Protein AF-A0A538RE13-F1 (afdb_monomer_lite)

Sequence (82 aa):
MNEHNALVPRDHWLLDEEKRAIIEFHDKFPLEGYRRLTFMMIDRDIAAASPASVYRVLSAAGLLDRWNKKPSKKGTGFVQPL

Foldseek 3Di:
DPDDPPPDPPPLPDDPQLLVLLVVLCVVVVVDDLQVSQVVCVVVVRHHDDSVSSVVSCVVVVSPPPDPDDPDCVPVDDDDDD

pLDDT: mean 83.86, std 15.85, range [39.88, 97.75]

Structure (mmCIF, N/CA/C/O backbone):
data_AF-A0A538RE13-F1
#
_entry.id   AF-A0A538RE13-F1
#
loop_
_atom_site.group_PDB
_atom_site.id
_atom_site.type_symbol
_atom_site.label_atom_id
_atom_site.label_alt_id
_atom_site.label_comp_id
_atom_site.label_asym_id
_atom_site.label_entity_id
_atom_site.label_seq_id
_atom_site.pdbx_PDB_ins_code
_atom_site.Cartn_x
_atom_site.Cartn_y
_atom_site.Cartn_z
_atom_site.occupancy
_atom_site.B_iso_or_equiv
_atom_site.auth_seq_id
_atom_site.auth_comp_id
_atom_site.auth_asym_id
_atom_site.auth_atom_id
_atom_site.pdbx_PDB_model_num
ATOM 1 N N . MET A 1 1 ? 24.943 11.475 14.686 1.00 39.88 1 MET A N 1
ATOM 2 C CA . MET A 1 1 ? 25.089 12.060 13.340 1.00 39.88 1 MET A CA 1
ATOM 3 C C . MET A 1 1 ? 24.282 11.174 12.397 1.00 39.88 1 MET A C 1
ATOM 5 O O . MET A 1 1 ? 24.759 10.099 12.084 1.00 39.88 1 MET A O 1
ATOM 9 N N . ASN A 1 2 ? 22.993 11.357 12.098 1.00 48.31 2 ASN A N 1
ATOM 10 C CA . ASN A 1 2 ? 22.193 12.547 11.786 1.00 48.31 2 ASN A CA 1
ATOM 11 C C . ASN A 1 2 ? 22.942 13.516 10.875 1.00 48.31 2 ASN A C 1
ATOM 13 O O . ASN A 1 2 ? 23.953 14.043 11.315 1.00 48.31 2 ASN A O 1
ATOM 17 N N . GLU A 1 3 ? 22.395 13.700 9.663 1.00 44.59 3 GLU A N 1
ATOM 18 C CA . GLU A 1 3 ? 22.853 14.548 8.543 1.00 44.59 3 GLU A CA 1
ATOM 19 C C . GLU A 1 3 ? 23.693 13.852 7.455 1.00 44.59 3 GLU A C 1
ATOM 21 O O . GLU A 1 3 ? 24.863 14.150 7.292 1.00 44.59 3 GLU A O 1
ATOM 26 N N . HIS A 1 4 ? 23.086 12.961 6.661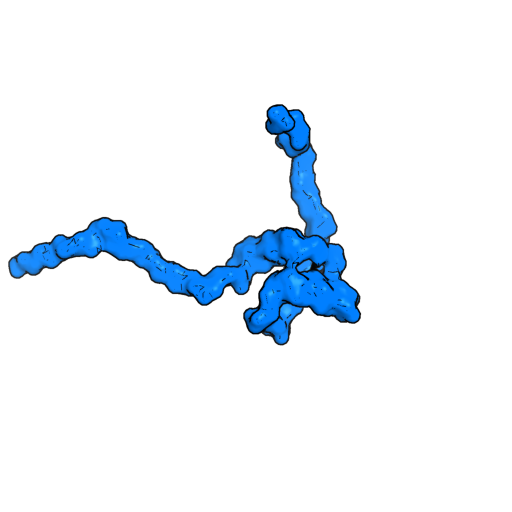 1.00 45.47 4 HIS A N 1
ATOM 27 C CA . HIS A 1 4 ? 23.437 12.729 5.246 1.00 45.47 4 HIS A CA 1
ATOM 28 C C . HIS A 1 4 ? 22.123 12.371 4.519 1.00 45.47 4 HIS A C 1
ATOM 30 O O . HIS A 1 4 ? 21.402 11.500 4.999 1.00 45.47 4 HIS A O 1
ATOM 36 N N . ASN A 1 5 ? 21.796 13.047 3.407 1.00 51.75 5 ASN A N 1
ATOM 37 C CA . ASN A 1 5 ? 20.551 12.980 2.593 1.00 51.75 5 ASN A CA 1
ATOM 38 C C . ASN A 1 5 ? 19.519 14.112 2.784 1.00 51.75 5 ASN A C 1
ATOM 40 O O . ASN A 1 5 ? 18.349 13.927 2.462 1.00 51.75 5 ASN A O 1
ATOM 44 N N . ALA A 1 6 ? 19.913 15.299 3.251 1.00 50.62 6 ALA A N 1
ATOM 45 C CA . ALA A 1 6 ? 18.969 16.411 3.428 1.00 50.62 6 ALA A CA 1
ATOM 46 C C . ALA A 1 6 ? 18.416 17.021 2.115 1.00 50.62 6 ALA A C 1
ATOM 48 O O . ALA A 1 6 ? 17.465 17.793 2.174 1.00 50.62 6 ALA A O 1
ATOM 49 N N . LEU A 1 7 ? 18.977 16.696 0.941 1.00 53.47 7 LEU A N 1
ATOM 50 C CA . LEU A 1 7 ? 18.664 17.390 -0.324 1.00 53.47 7 LEU A CA 1
ATOM 51 C C . LEU A 1 7 ? 18.535 16.486 -1.555 1.00 53.47 7 LEU A C 1
ATOM 53 O O . LEU A 1 7 ? 18.408 16.995 -2.663 1.00 53.47 7 LEU A O 1
ATOM 57 N N . VAL A 1 8 ? 18.548 15.163 -1.390 1.00 52.09 8 VAL A N 1
ATOM 58 C CA . VAL A 1 8 ? 18.145 14.282 -2.492 1.00 52.09 8 VAL A CA 1
ATOM 59 C C . VAL A 1 8 ? 16.629 14.173 -2.373 1.00 52.09 8 VAL A C 1
ATOM 61 O O . VAL A 1 8 ? 16.168 13.640 -1.353 1.00 52.09 8 VAL A O 1
ATOM 64 N N . PRO A 1 9 ? 15.831 14.697 -3.332 1.00 57.09 9 PRO A N 1
ATOM 65 C CA . PRO A 1 9 ? 14.425 14.332 -3.396 1.00 57.09 9 PRO A CA 1
ATOM 66 C C . PRO A 1 9 ? 14.407 12.817 -3.312 1.00 57.09 9 PRO A C 1
ATOM 68 O O . PRO A 1 9 ? 15.210 12.153 -3.961 1.00 57.09 9 PRO A O 1
ATOM 71 N N . ARG A 1 10 ? 13.588 12.256 -2.426 1.00 57.00 10 ARG A N 1
ATOM 72 C CA . ARG A 1 10 ? 13.428 10.807 -2.345 1.00 57.00 10 ARG A CA 1
ATOM 73 C C . ARG A 1 10 ? 12.685 10.414 -3.620 1.00 57.00 10 ARG A C 1
ATOM 75 O O . ARG A 1 10 ? 11.468 10.239 -3.581 1.00 57.00 10 ARG A O 1
ATOM 82 N N . ASP A 1 11 ? 13.401 10.437 -4.744 1.00 53.28 11 ASP A N 1
ATOM 83 C CA . ASP A 1 11 ? 12.890 10.196 -6.074 1.00 53.28 11 ASP A CA 1
ATOM 84 C C . ASP A 1 11 ? 12.184 8.864 -5.963 1.00 53.28 11 ASP A C 1
ATOM 86 O O . ASP A 1 11 ? 12.735 7.858 -5.501 1.00 53.28 11 ASP A O 1
ATOM 90 N N . HIS A 1 12 ? 10.880 8.927 -6.189 1.00 58.53 12 HIS A N 1
ATOM 91 C CA . HIS A 1 12 ? 10.022 7.778 -6.066 1.00 58.53 12 HIS A CA 1
ATOM 92 C C . HIS A 1 12 ? 10.471 6.810 -7.158 1.00 58.53 12 HIS A C 1
ATOM 94 O O . HIS A 1 12 ? 10.095 6.976 -8.307 1.00 58.53 12 HIS A O 1
ATOM 100 N N . TRP A 1 13 ? 11.291 5.816 -6.799 1.00 73.62 13 TRP A N 1
ATOM 101 C CA . TRP A 1 13 ? 11.738 4.773 -7.732 1.00 73.62 13 TRP A CA 1
ATOM 102 C C . TRP A 1 13 ? 10.581 4.001 -8.366 1.00 73.62 13 TRP A C 1
ATOM 104 O O . TRP A 1 13 ? 10.776 3.376 -9.395 1.00 73.62 13 TRP A O 1
ATOM 114 N N . LEU A 1 14 ? 9.398 4.060 -7.753 1.00 86.62 14 LEU A N 1
ATOM 115 C CA . LEU A 1 14 ? 8.174 3.521 -8.321 1.00 86.62 14 LEU A CA 1
ATOM 116 C C . LEU A 1 14 ? 7.566 4.507 -9.314 1.00 86.62 14 LEU A C 1
ATOM 118 O O . LEU A 1 14 ? 7.164 5.612 -8.923 1.00 86.62 14 LEU A O 1
ATOM 122 N N . LEU A 1 15 ? 7.425 4.053 -10.553 1.00 91.75 15 LEU A N 1
ATOM 123 C CA . LEU A 1 15 ? 6.628 4.708 -11.578 1.00 91.75 15 LEU A CA 1
ATOM 124 C C . LEU A 1 15 ? 5.165 4.798 -11.127 1.00 91.75 15 LEU A C 1
ATOM 126 O O . LEU A 1 15 ? 4.679 4.004 -10.314 1.00 91.75 15 LEU A O 1
ATOM 130 N N . ASP A 1 16 ? 4.428 5.769 -11.658 1.00 91.75 16 ASP A N 1
ATOM 131 C CA . ASP A 1 16 ? 3.016 5.931 -11.310 1.00 91.75 16 ASP A CA 1
ATOM 132 C C . ASP A 1 16 ? 2.163 4.765 -11.831 1.00 91.75 16 ASP A C 1
ATOM 134 O O . ASP A 1 16 ? 1.141 4.423 -11.235 1.00 91.75 16 ASP A O 1
ATOM 138 N N . GLU A 1 17 ? 2.582 4.114 -12.917 1.00 93.31 17 GLU A N 1
ATOM 139 C CA . GLU A 1 17 ? 2.041 2.835 -13.388 1.00 93.31 17 GLU A CA 1
ATOM 140 C C . GLU A 1 17 ? 2.209 1.731 -12.338 1.00 93.31 17 GLU A C 1
ATOM 142 O O . GLU A 1 17 ? 1.246 1.037 -12.023 1.00 93.31 17 GLU A O 1
ATOM 147 N N . GLU A 1 18 ? 3.393 1.600 -11.734 1.00 94.19 18 GLU A N 1
ATOM 148 C CA . GLU A 1 18 ? 3.651 0.566 -10.727 1.00 94.19 18 GLU A CA 1
ATOM 149 C C . GLU A 1 18 ? 2.850 0.815 -9.445 1.00 94.19 18 GLU A C 1
ATOM 151 O O . GLU A 1 18 ? 2.304 -0.116 -8.853 1.00 94.19 18 GLU A O 1
ATOM 156 N N . LYS A 1 19 ? 2.713 2.079 -9.021 1.00 94.94 19 LYS A N 1
ATOM 157 C CA . LYS A 1 19 ? 1.858 2.435 -7.875 1.00 94.94 19 LYS A CA 1
ATOM 158 C C . LYS A 1 19 ? 0.400 2.056 -8.130 1.00 94.94 19 LYS A C 1
ATOM 160 O O . LYS A 1 19 ? -0.244 1.512 -7.234 1.00 94.94 19 LYS A O 1
ATOM 165 N N . ARG A 1 20 ? -0.107 2.325 -9.339 1.00 96.25 20 ARG A N 1
ATOM 166 C CA . ARG A 1 20 ? -1.461 1.932 -9.757 1.00 96.25 20 ARG A CA 1
ATOM 167 C C . ARG A 1 20 ? -1.619 0.414 -9.762 1.00 96.25 20 ARG A C 1
ATOM 169 O O . ARG A 1 20 ? -2.557 -0.081 -9.149 1.00 96.25 20 ARG A O 1
ATOM 176 N N . ALA A 1 21 ? -0.661 -0.316 -10.332 1.00 96.94 21 ALA A N 1
ATOM 177 C CA . ALA A 1 21 ? -0.672 -1.777 -10.343 1.00 96.94 21 ALA A CA 1
ATOM 178 C C . ALA A 1 21 ? -0.710 -2.372 -8.923 1.00 96.94 21 ALA A C 1
ATOM 180 O O . ALA A 1 21 ? -1.470 -3.304 -8.669 1.00 96.94 21 ALA A O 1
ATOM 181 N N . ILE A 1 22 ? 0.042 -1.803 -7.973 1.00 96.38 22 ILE A N 1
ATOM 182 C CA . ILE A 1 22 ? 0.017 -2.219 -6.559 1.00 96.38 22 ILE A CA 1
ATOM 183 C C . ILE A 1 22 ? -1.378 -2.035 -5.942 1.00 96.38 22 ILE A C 1
ATOM 185 O O . ILE A 1 22 ? -1.860 -2.926 -5.239 1.00 96.38 22 ILE A O 1
ATOM 189 N N . ILE A 1 23 ? -2.021 -0.889 -6.188 1.00 96.06 23 ILE A N 1
ATOM 190 C CA . ILE A 1 23 ? -3.362 -0.576 -5.671 1.00 96.06 23 ILE A CA 1
ATOM 191 C C . ILE A 1 23 ? -4.404 -1.527 -6.273 1.00 96.06 23 ILE A C 1
ATOM 193 O O . ILE A 1 23 ? -5.137 -2.185 -5.538 1.00 96.06 23 ILE A O 1
ATOM 197 N N . GLU A 1 24 ? -4.412 -1.685 -7.596 1.00 96.62 24 GLU A N 1
ATOM 198 C CA . GLU A 1 24 ? -5.338 -2.587 -8.289 1.00 96.62 24 GLU A CA 1
ATOM 199 C C . GLU A 1 24 ? -5.140 -4.053 -7.886 1.00 96.62 24 GLU A C 1
ATOM 201 O O . GLU A 1 24 ? -6.092 -4.835 -7.822 1.00 96.62 24 GLU A O 1
ATOM 206 N N . PHE A 1 25 ? -3.897 -4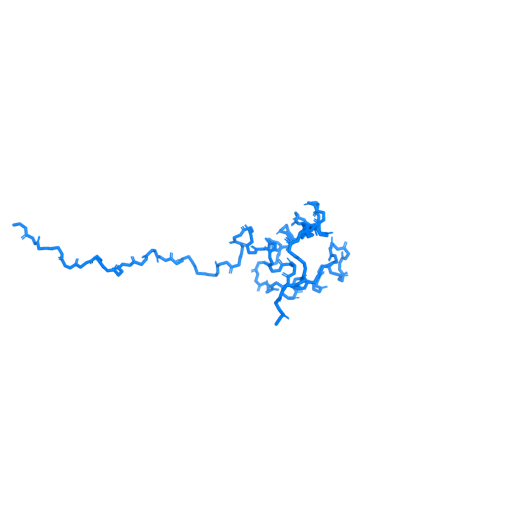.460 -7.620 1.00 96.56 25 PHE A N 1
ATOM 207 C CA . PHE A 1 25 ? -3.603 -5.811 -7.166 1.00 96.56 25 PHE A CA 1
ATOM 208 C C . PHE A 1 25 ? -4.104 -6.049 -5.739 1.00 96.56 25 PHE A C 1
ATOM 210 O O . PHE A 1 25 ? -4.636 -7.122 -5.457 1.00 96.56 25 PHE A O 1
ATOM 217 N N . HIS A 1 26 ? -3.994 -5.056 -4.853 1.00 95.44 26 HIS A N 1
ATOM 218 C CA . HIS A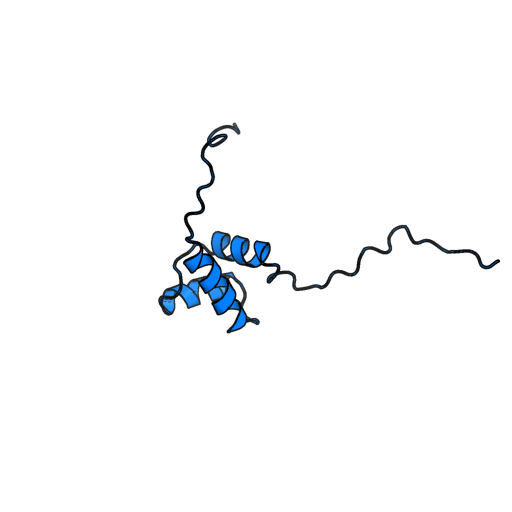 1 26 ? -4.576 -5.127 -3.514 1.00 95.44 26 HIS A CA 1
ATOM 219 C C . HIS A 1 26 ? -6.096 -5.339 -3.564 1.00 95.44 26 HIS A C 1
ATOM 221 O O . HIS A 1 26 ? -6.606 -6.196 -2.845 1.00 95.44 26 HIS A O 1
ATOM 227 N N . ASP A 1 27 ? -6.813 -4.652 -4.456 1.00 94.25 27 ASP A N 1
ATOM 228 C CA . ASP A 1 27 ? -8.273 -4.786 -4.584 1.00 94.25 27 ASP A CA 1
ATOM 229 C C . ASP A 1 27 ? -8.719 -6.192 -5.015 1.00 94.25 27 ASP A C 1
ATOM 231 O O . ASP A 1 27 ? -9.802 -6.649 -4.649 1.00 94.25 27 ASP A O 1
ATOM 235 N N . LYS A 1 28 ? -7.863 -6.924 -5.738 1.00 96.00 28 LYS A N 1
ATOM 236 C CA . LYS A 1 28 ? -8.097 -8.333 -6.103 1.00 96.00 28 LYS A CA 1
ATOM 237 C C . LYS A 1 28 ? -7.835 -9.299 -4.942 1.00 96.00 28 LYS A C 1
ATOM 239 O O . LYS A 1 28 ? -8.344 -10.419 -4.957 1.00 96.00 28 LYS A O 1
ATOM 244 N N . PHE A 1 29 ? -7.050 -8.887 -3.944 1.00 93.69 29 PHE A N 1
ATOM 245 C CA . PHE A 1 29 ? -6.617 -9.708 -2.807 1.00 93.69 29 PHE A CA 1
ATOM 246 C C . PHE A 1 29 ? -6.749 -8.954 -1.465 1.00 93.69 29 PHE A C 1
ATOM 248 O O . PHE A 1 29 ? -5.780 -8.872 -0.708 1.00 93.69 29 PHE A O 1
ATOM 255 N N . PRO A 1 30 ? -7.943 -8.443 -1.106 1.00 87.56 30 PRO A N 1
ATOM 256 C CA . PRO A 1 30 ? -8.114 -7.498 0.007 1.00 87.56 30 PRO A CA 1
ATOM 257 C C . PRO A 1 30 ? -7.872 -8.106 1.399 1.00 87.56 30 PRO A C 1
ATOM 259 O O . PRO A 1 30 ? -7.722 -7.390 2.387 1.00 87.56 30 PRO A O 1
ATOM 262 N N . LEU A 1 31 ? -7.856 -9.437 1.507 1.00 89.94 31 LEU A N 1
ATOM 263 C CA . LEU A 1 31 ? -7.570 -10.144 2.760 1.00 89.94 31 LEU A CA 1
ATOM 264 C C . LEU A 1 31 ? -6.070 -10.373 2.981 1.00 89.94 31 LEU A C 1
ATOM 266 O O . LEU A 1 31 ? -5.658 -10.739 4.085 1.00 89.94 31 LEU A O 1
ATOM 270 N N . GLU A 1 32 ? -5.253 -10.160 1.950 1.00 93.38 32 GLU A N 1
ATOM 271 C CA . GLU A 1 32 ? -3.818 -10.379 2.012 1.00 93.38 32 GLU A CA 1
ATOM 272 C C . GLU A 1 32 ? -3.095 -9.159 2.577 1.00 93.38 32 GLU A C 1
ATOM 274 O O . GLU A 1 32 ? -3.290 -8.019 2.164 1.00 93.38 32 GLU A O 1
ATOM 279 N N . GLY A 1 33 ? -2.199 -9.401 3.533 1.00 92.12 33 GLY A N 1
ATOM 280 C CA . GLY A 1 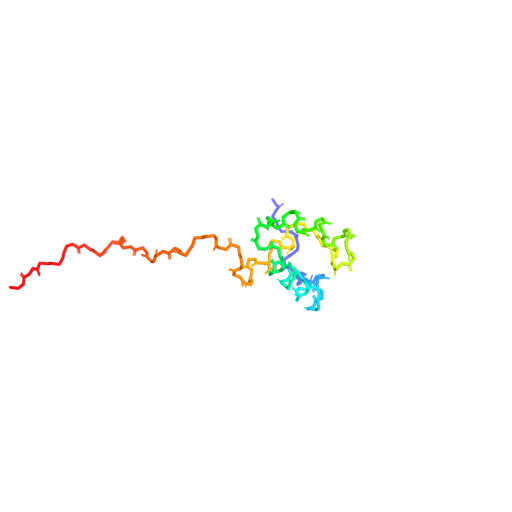33 ? -1.345 -8.341 4.056 1.00 92.12 33 GLY A CA 1
ATOM 281 C C . GLY A 1 33 ? -0.339 -7.858 3.007 1.00 92.12 33 GLY A C 1
ATOM 282 O O . GLY A 1 33 ? 0.167 -8.647 2.208 1.00 92.12 33 GLY A O 1
ATOM 283 N N . TYR A 1 34 ? 0.050 -6.581 3.083 1.00 94.44 34 TYR A N 1
ATOM 284 C CA . TYR A 1 34 ? 0.975 -5.940 2.132 1.00 94.44 34 TYR A CA 1
ATOM 285 C C . TYR A 1 34 ? 2.275 -6.731 1.874 1.00 94.44 34 TYR A C 1
ATOM 287 O O . TYR A 1 34 ? 2.788 -6.736 0.757 1.00 94.44 34 TYR A O 1
ATOM 295 N N . ARG A 1 35 ? 2.812 -7.439 2.882 1.00 95.06 35 ARG A N 1
ATOM 296 C CA . ARG A 1 35 ? 4.015 -8.279 2.720 1.00 95.06 35 ARG A CA 1
ATOM 297 C C . ARG A 1 35 ? 3.769 -9.459 1.790 1.00 95.06 35 ARG A C 1
ATOM 299 O O . ARG A 1 35 ? 4.599 -9.728 0.933 1.00 95.06 35 ARG A O 1
ATOM 306 N N . ARG A 1 36 ? 2.637 -10.147 1.952 1.00 96.31 36 ARG A N 1
ATOM 307 C CA . ARG A 1 36 ? 2.271 -11.281 1.101 1.00 96.31 36 ARG A CA 1
ATOM 308 C C . ARG A 1 36 ? 1.940 -10.805 -0.309 1.00 96.31 36 ARG A C 1
ATOM 310 O O . ARG A 1 36 ? 2.451 -11.385 -1.258 1.00 96.31 36 ARG A O 1
ATOM 317 N N . LEU A 1 37 ? 1.214 -9.691 -0.432 1.00 96.19 37 LEU A N 1
ATOM 318 C CA . LEU A 1 37 ? 0.972 -9.040 -1.723 1.00 96.19 37 LEU A CA 1
ATOM 319 C C . LEU A 1 37 ? 2.271 -8.728 -2.467 1.00 96.19 37 LEU A C 1
ATOM 321 O O . LEU A 1 37 ? 2.340 -8.952 -3.666 1.00 96.19 37 LEU A O 1
ATOM 325 N N . THR A 1 38 ? 3.312 -8.275 -1.761 1.00 96.75 38 THR A N 1
ATOM 326 C CA . THR A 1 38 ? 4.611 -7.956 -2.375 1.00 96.75 38 THR A CA 1
ATOM 327 C C . THR A 1 38 ? 5.202 -9.158 -3.112 1.00 96.75 38 THR A C 1
ATOM 329 O O . THR A 1 38 ? 5.539 -9.050 -4.284 1.00 96.75 38 THR A O 1
ATOM 332 N N . PHE A 1 39 ? 5.285 -10.317 -2.456 1.00 96.88 39 PHE A N 1
ATOM 333 C CA . PHE A 1 39 ? 5.830 -11.521 -3.088 1.00 96.88 39 PHE A CA 1
ATOM 334 C C . PHE A 1 39 ? 4.893 -12.083 -4.162 1.00 96.88 39 PHE A C 1
ATOM 336 O O . PHE A 1 39 ? 5.356 -12.477 -5.222 1.00 96.88 39 PHE A O 1
ATOM 343 N N . MET A 1 40 ? 3.574 -12.001 -3.958 1.00 97.75 40 MET A N 1
ATOM 344 C CA . MET A 1 40 ? 2.600 -12.396 -4.982 1.00 97.75 40 MET A CA 1
ATOM 345 C C . MET A 1 40 ? 2.673 -11.540 -6.253 1.00 97.75 40 MET A C 1
ATOM 347 O O . MET A 1 40 ? 2.392 -12.053 -7.333 1.00 97.75 40 MET A O 1
ATOM 351 N N . MET A 1 41 ? 3.004 -10.250 -6.140 1.00 97.56 41 MET A N 1
ATOM 352 C CA . MET A 1 41 ? 3.213 -9.376 -7.298 1.00 97.56 41 MET A CA 1
ATOM 353 C C . MET A 1 41 ? 4.498 -9.730 -8.046 1.00 97.56 41 MET A C 1
ATOM 355 O O . MET A 1 41 ? 4.488 -9.691 -9.271 1.00 97.56 41 MET A O 1
ATOM 359 N N . ILE A 1 42 ? 5.560 -10.117 -7.331 1.00 96.38 42 ILE A N 1
ATOM 360 C CA . ILE A 1 42 ? 6.813 -10.592 -7.936 1.00 96.38 42 ILE A CA 1
ATOM 361 C C . ILE A 1 42 ? 6.571 -11.904 -8.691 1.00 96.38 42 ILE A C 1
ATOM 363 O O . ILE A 1 42 ? 6.907 -12.001 -9.866 1.00 96.38 42 ILE A O 1
ATOM 367 N N . ASP A 1 43 ? 5.915 -12.881 -8.059 1.00 97.19 43 ASP A N 1
ATOM 368 C CA . ASP A 1 43 ? 5.641 -14.196 -8.661 1.00 97.19 43 ASP A CA 1
ATOM 369 C C . ASP A 1 43 ? 4.745 -14.116 -9.909 1.00 97.19 43 ASP A C 1
ATOM 371 O O . ASP A 1 43 ? 4.728 -15.029 -10.734 1.00 97.19 43 ASP A O 1
ATOM 375 N N . ARG A 1 44 ? 3.960 -13.040 -10.030 1.00 96.88 44 ARG A N 1
ATOM 376 C CA . ARG A 1 44 ? 3.004 -12.813 -11.123 1.00 96.88 44 ARG A CA 1
ATOM 377 C C . ARG A 1 44 ? 3.434 -11.723 -12.100 1.00 96.88 44 ARG A C 1
ATOM 379 O O . ARG A 1 44 ? 2.614 -11.332 -12.923 1.00 96.88 44 ARG A O 1
ATOM 386 N N . ASP A 1 45 ? 4.671 -11.243 -11.988 1.00 95.69 45 ASP A N 1
ATOM 387 C CA . ASP A 1 45 ? 5.244 -10.225 -12.874 1.00 95.69 45 ASP A CA 1
ATOM 388 C C . ASP A 1 45 ? 4.401 -8.931 -12.956 1.00 95.69 45 ASP A C 1
ATOM 390 O O . ASP A 1 45 ? 4.186 -8.357 -14.018 1.00 95.69 45 ASP A O 1
ATOM 394 N N . ILE A 1 46 ? 3.857 -8.487 -11.815 1.00 95.88 46 ILE A N 1
ATOM 395 C CA . ILE A 1 46 ? 3.005 -7.286 -11.722 1.00 95.88 46 ILE A CA 1
ATOM 396 C C . ILE A 1 46 ? 3.815 -6.045 -11.338 1.00 95.88 46 ILE A C 1
ATOM 398 O O . ILE A 1 46 ? 3.694 -5.001 -11.971 1.00 95.88 46 ILE A O 1
ATOM 402 N N . ALA A 1 47 ? 4.588 -6.134 -10.255 1.00 93.94 47 ALA A N 1
ATOM 403 C CA . ALA A 1 47 ? 5.423 -5.048 -9.749 1.00 93.94 47 ALA A CA 1
ATOM 404 C C . ALA A 1 47 ? 6.515 -5.613 -8.832 1.00 93.94 47 ALA A C 1
ATOM 406 O O . ALA A 1 47 ? 6.238 -6.454 -7.971 1.00 93.94 47 ALA A O 1
ATOM 407 N N . ALA A 1 48 ? 7.745 -5.115 -8.971 1.00 93.62 48 ALA A N 1
ATOM 408 C CA . ALA A 1 48 ? 8.893 -5.543 -8.176 1.00 93.62 48 ALA A CA 1
ATOM 409 C C . ALA A 1 48 ? 9.355 -4.415 -7.240 1.00 93.62 48 ALA A C 1
ATOM 411 O O .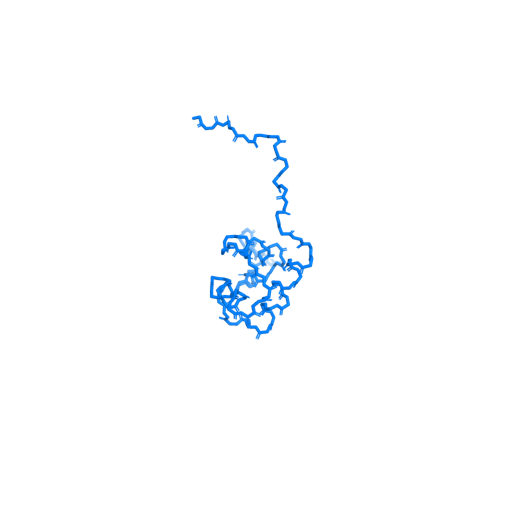 ALA A 1 48 ? 10.178 -3.576 -7.592 1.00 93.62 48 ALA A O 1
ATOM 412 N N . ALA A 1 49 ? 8.828 -4.400 -6.014 1.00 91.94 49 ALA A N 1
ATOM 413 C CA . ALA A 1 49 ? 9.149 -3.383 -5.015 1.00 91.94 49 ALA A CA 1
ATOM 414 C C . ALA A 1 49 ? 9.390 -3.987 -3.627 1.00 91.94 49 ALA A C 1
ATOM 416 O O . ALA A 1 49 ? 8.940 -5.085 -3.313 1.00 91.94 49 ALA A O 1
ATOM 417 N N . SER A 1 50 ? 10.082 -3.250 -2.753 1.00 93.31 50 SER A N 1
ATOM 418 C CA . SER A 1 50 ? 10.256 -3.687 -1.363 1.00 93.31 50 SER A CA 1
ATOM 419 C C . SER A 1 50 ? 8.915 -3.687 -0.603 1.00 93.31 50 SER A C 1
ATOM 421 O O . SER A 1 50 ? 8.084 -2.803 -0.847 1.00 93.31 50 SER A O 1
ATOM 423 N N . PRO A 1 51 ? 8.714 -4.562 0.406 1.00 95.12 51 PRO A N 1
ATOM 424 C CA . PRO A 1 51 ? 7.498 -4.540 1.224 1.00 95.12 51 PRO A CA 1
ATOM 425 C C . PRO A 1 51 ? 7.239 -3.193 1.911 1.00 95.12 51 PRO A C 1
ATOM 427 O O . PRO A 1 51 ? 6.091 -2.818 2.139 1.00 95.12 51 PRO A O 1
ATOM 430 N N . ALA A 1 52 ? 8.299 -2.443 2.231 1.00 93.56 52 ALA A N 1
ATOM 431 C CA . ALA A 1 52 ? 8.183 -1.104 2.802 1.00 93.56 52 ALA A CA 1
ATOM 432 C C . ALA A 1 52 ? 7.650 -0.083 1.784 1.00 93.56 52 ALA A C 1
ATOM 434 O O . ALA A 1 52 ? 6.881 0.806 2.151 1.00 93.56 52 ALA A O 1
ATOM 435 N N . SER A 1 53 ? 8.035 -0.207 0.513 1.00 92.75 53 SER A N 1
ATOM 436 C CA . SER A 1 53 ? 7.519 0.639 -0.565 1.00 92.75 53 SER A CA 1
ATOM 437 C C . SER A 1 53 ? 6.049 0.336 -0.845 1.00 92.75 53 SER A C 1
ATOM 439 O O . SER A 1 53 ? 5.241 1.259 -0.873 1.00 92.75 53 SER A O 1
ATOM 441 N N . VAL A 1 54 ? 5.683 -0.947 -0.943 1.00 94.69 54 VAL A N 1
ATOM 442 C CA . VAL A 1 54 ? 4.285 -1.389 -1.099 1.00 94.69 54 VAL A CA 1
ATOM 443 C C . VAL A 1 54 ? 3.427 -0.885 0.061 1.00 94.69 54 VAL A C 1
ATOM 445 O O . VAL A 1 54 ? 2.368 -0.305 -0.162 1.00 94.69 54 VAL A O 1
ATOM 448 N N . TYR A 1 55 ? 3.916 -1.008 1.301 1.00 94.19 55 TYR A N 1
ATOM 449 C CA . TYR A 1 55 ? 3.247 -0.441 2.474 1.00 94.19 55 TYR A CA 1
ATOM 450 C C . TYR A 1 55 ? 2.989 1.062 2.324 1.00 94.19 55 TYR A C 1
ATOM 452 O O . TYR A 1 55 ? 1.883 1.518 2.595 1.00 94.19 55 TYR A O 1
ATOM 460 N N . ARG A 1 56 ? 3.984 1.845 1.888 1.00 92.94 56 ARG A N 1
ATOM 461 C CA . ARG A 1 56 ? 3.826 3.298 1.712 1.00 92.94 56 ARG A CA 1
ATOM 462 C C . ARG A 1 56 ? 2.798 3.638 0.639 1.00 92.94 56 ARG A C 1
ATOM 464 O O . ARG A 1 56 ? 2.007 4.542 0.872 1.00 92.94 56 ARG A O 1
ATOM 471 N N . VAL A 1 57 ? 2.784 2.916 -0.483 1.00 94.12 57 VAL A N 1
ATOM 472 C CA . VAL A 1 57 ? 1.798 3.111 -1.561 1.00 94.12 57 VAL A CA 1
ATOM 473 C C . VAL A 1 57 ? 0.386 2.830 -1.048 1.00 94.12 57 VAL A C 1
ATOM 475 O O . VAL A 1 57 ? -0.480 3.694 -1.141 1.00 94.12 57 VAL A O 1
ATOM 478 N N . 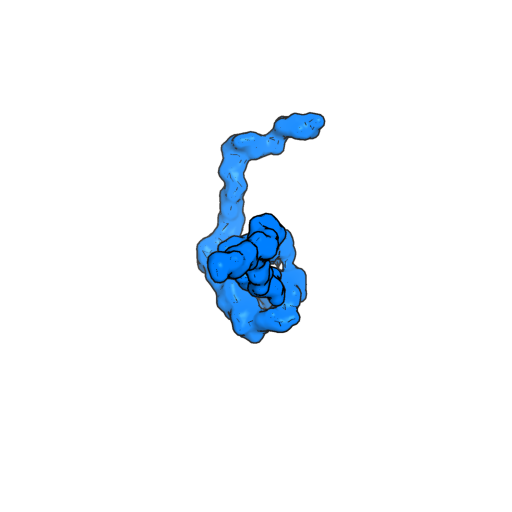LEU A 1 58 ? 0.168 1.671 -0.422 1.00 93.94 58 LEU A N 1
ATOM 479 C CA . LEU A 1 58 ? -1.146 1.299 0.112 1.00 93.94 58 LEU A CA 1
ATOM 480 C C . LEU A 1 58 ? -1.582 2.205 1.273 1.00 93.94 58 LEU A C 1
ATOM 482 O O . LEU A 1 58 ? -2.756 2.549 1.384 1.00 93.94 58 LEU A O 1
ATOM 486 N N . SER A 1 59 ? -0.645 2.633 2.126 1.00 92.00 59 SER A N 1
ATOM 487 C CA . SER A 1 59 ? -0.914 3.591 3.201 1.00 92.00 59 SER A CA 1
ATOM 488 C C . SER A 1 59 ? -1.294 4.963 2.651 1.00 92.00 59 SER A C 1
ATOM 490 O O . SER A 1 59 ? -2.212 5.577 3.184 1.00 92.00 59 SER A O 1
ATOM 492 N N . ALA A 1 60 ? -0.606 5.451 1.615 1.00 91.06 60 ALA A N 1
ATOM 493 C CA . ALA A 1 60 ? -0.925 6.723 0.971 1.00 91.06 60 ALA A CA 1
ATOM 494 C C . ALA A 1 60 ? -2.283 6.670 0.251 1.00 91.06 60 ALA A C 1
ATOM 496 O O . ALA A 1 60 ? -3.002 7.663 0.237 1.00 91.06 60 ALA A O 1
ATOM 497 N N . ALA A 1 61 ? -2.658 5.500 -0.273 1.00 92.06 61 ALA A N 1
ATOM 498 C CA . ALA A 1 61 ? -3.973 5.234 -0.851 1.00 92.06 61 ALA A CA 1
ATOM 499 C C . ALA A 1 61 ? -5.083 4.993 0.198 1.00 92.06 61 ALA A C 1
ATOM 501 O O . ALA A 1 61 ? -6.238 4.806 -0.171 1.00 92.06 61 ALA A O 1
ATOM 502 N N . GLY A 1 62 ? -4.761 4.971 1.498 1.00 91.06 62 GLY A N 1
ATOM 503 C CA . GLY A 1 62 ? -5.741 4.745 2.568 1.00 91.06 62 GLY A CA 1
ATOM 504 C C . GLY A 1 62 ? -6.248 3.301 2.690 1.00 91.06 62 GLY A C 1
ATOM 505 O O . GLY A 1 62 ? -7.212 3.053 3.406 1.00 91.06 62 GLY A O 1
ATOM 506 N N . LEU A 1 63 ? -5.598 2.335 2.038 1.00 89.62 63 LEU A N 1
ATOM 507 C CA . LEU A 1 63 ? -6.074 0.947 1.928 1.00 89.62 63 LEU A CA 1
ATOM 508 C C . LEU A 1 63 ? -5.681 0.054 3.114 1.00 89.62 63 LEU A C 1
ATOM 510 O O . LEU A 1 63 ? -6.157 -1.069 3.236 1.00 89.62 63 LEU A O 1
ATOM 514 N N . LEU A 1 64 ? -4.805 0.538 3.999 1.00 86.44 64 LEU A N 1
ATOM 515 C CA . LEU A 1 64 ? -4.302 -0.235 5.142 1.00 86.44 64 LEU A CA 1
ATOM 516 C C . LEU A 1 64 ? -5.032 0.043 6.458 1.00 86.44 64 LEU A C 1
ATOM 518 O O . LEU A 1 64 ? -4.744 -0.627 7.457 1.00 86.44 64 LEU A O 1
ATOM 522 N N . ASP A 1 65 ? -5.944 1.020 6.503 1.00 76.00 65 ASP A N 1
ATOM 523 C CA . ASP A 1 65 ? -6.634 1.341 7.749 1.00 76.00 65 ASP A CA 1
ATOM 524 C C . ASP A 1 65 ? -7.755 0.328 8.014 1.00 76.00 65 ASP A C 1
ATOM 526 O O . ASP A 1 65 ? -8.890 0.450 7.561 1.00 76.00 65 ASP A O 1
ATOM 530 N N . ARG A 1 66 ? -7.407 -0.727 8.756 1.00 63.72 66 ARG A N 1
ATOM 531 C CA . ARG A 1 66 ? -8.328 -1.815 9.123 1.00 63.72 66 ARG A CA 1
ATOM 532 C C . ARG A 1 66 ? -9.489 -1.351 9.999 1.00 63.72 66 ARG A C 1
ATOM 534 O O . ARG A 1 66 ? -10.485 -2.058 10.122 1.00 63.72 66 ARG A O 1
ATOM 541 N N . TRP A 1 67 ? -9.331 -0.212 10.664 1.00 64.06 67 TRP A N 1
ATOM 542 C CA . TRP A 1 67 ? -10.300 0.310 11.608 1.00 64.06 67 TRP A CA 1
ATOM 543 C C . TRP A 1 67 ? -10.747 1.673 11.116 1.00 64.06 67 TRP A C 1
ATOM 545 O O . TRP A 1 67 ? -9.989 2.631 11.195 1.00 64.06 67 TRP A O 1
ATOM 555 N N . ASN A 1 68 ? -12.004 1.777 10.686 1.00 65.38 68 ASN A N 1
ATOM 556 C CA . ASN A 1 68 ? -12.678 3.064 10.539 1.00 65.38 68 ASN A CA 1
ATOM 557 C C . ASN A 1 68 ? -12.770 3.702 11.937 1.00 65.38 68 ASN A C 1
ATOM 559 O O . ASN A 1 68 ? -13.742 3.507 12.675 1.00 65.38 68 ASN A O 1
ATOM 563 N N . LYS A 1 69 ? -11.690 4.360 12.375 1.00 69.31 69 LYS A N 1
ATOM 564 C CA . LYS A 1 69 ? -11.578 4.924 13.717 1.00 69.31 69 LYS A CA 1
ATOM 565 C C . LYS A 1 69 ? -12.647 5.990 13.838 1.00 69.31 69 LYS A C 1
ATOM 567 O O . LYS A 1 69 ? -12.606 7.012 13.158 1.00 69.31 69 LYS A O 1
ATOM 572 N N . LYS A 1 70 ? -13.615 5.754 14.724 1.00 74.69 70 LYS A N 1
ATOM 573 C CA . LYS A 1 70 ? -14.550 6.809 15.101 1.00 74.69 70 LYS A CA 1
ATOM 574 C C . LYS A 1 70 ? -13.731 7.972 15.670 1.00 74.69 70 LYS A C 1
ATOM 576 O O . LYS A 1 70 ? -12.795 7.715 16.437 1.00 74.69 70 LYS A O 1
ATOM 581 N N . PRO A 1 71 ? -14.062 9.225 15.320 1.00 78.12 71 PRO A N 1
ATOM 582 C CA . PRO A 1 71 ? -13.416 10.374 15.927 1.00 78.12 71 PRO A CA 1
ATOM 583 C C . PRO A 1 71 ? -13.520 10.269 17.450 1.00 78.12 71 PRO A C 1
ATOM 585 O O . PRO A 1 71 ? -14.533 9.817 17.997 1.00 78.12 71 PRO A O 1
ATOM 588 N N . SER A 1 72 ? -12.434 10.631 18.130 1.00 80.00 72 SER A N 1
ATOM 589 C CA . SER A 1 72 ? -12.355 10.544 19.584 1.00 80.00 72 SER A CA 1
ATOM 590 C C . SER A 1 72 ? -13.467 11.375 20.222 1.00 80.00 72 SER A C 1
ATOM 592 O O . SER A 1 72 ? -13.585 12.567 19.955 1.00 80.00 72 SER A O 1
ATOM 594 N N . LYS A 1 73 ? -14.251 10.755 21.108 1.00 81.50 73 LYS A N 1
ATOM 595 C CA . LYS A 1 73 ? -15.216 11.449 21.980 1.00 81.50 73 LYS A CA 1
ATOM 596 C C . LYS A 1 73 ? -14.566 11.982 23.265 1.00 81.50 73 LYS A C 1
ATOM 598 O O . LYS A 1 73 ? -15.245 12.404 24.197 1.00 81.50 73 LYS A O 1
ATOM 603 N N . LYS A 1 74 ? -13.233 11.940 23.365 1.00 83.12 74 LYS A N 1
ATOM 604 C CA . LYS A 1 74 ? -12.517 12.494 24.518 1.00 83.12 74 LYS A CA 1
ATOM 605 C C . LYS A 1 74 ? -12.734 14.010 24.547 1.00 83.12 74 LYS A C 1
ATOM 607 O O . LYS A 1 74 ? -12.335 14.697 23.617 1.00 83.12 74 LYS A O 1
ATOM 612 N N . GLY A 1 75 ? -13.363 14.511 25.608 1.00 83.75 75 GLY A N 1
ATOM 613 C CA . GLY A 1 75 ? -13.720 15.927 25.759 1.00 83.75 75 GLY A CA 1
ATOM 614 C C . GLY A 1 75 ? -15.183 16.259 25.445 1.00 83.75 75 GLY A C 1
ATOM 615 O O . GLY A 1 75 ? -15.629 17.343 25.803 1.00 83.75 75 GLY A O 1
ATOM 616 N N . THR A 1 76 ? -15.969 15.335 24.876 1.00 80.38 76 THR A N 1
ATOM 617 C CA . THR A 1 76 ? -17.429 15.501 24.740 1.00 80.38 76 THR A CA 1
ATOM 618 C C . THR A 1 76 ? -18.112 15.085 26.045 1.00 80.38 76 THR A C 1
ATOM 620 O O . THR A 1 76 ? -18.769 14.045 26.111 1.00 80.38 76 THR A O 1
ATOM 623 N N . GLY A 1 77 ? -17.834 15.832 27.115 1.00 81.81 77 GLY A N 1
ATOM 624 C CA . GLY A 1 77 ? -18.350 15.571 28.458 1.00 81.81 77 GLY A CA 1
ATOM 625 C C . GLY A 1 77 ? -19.878 15.636 28.552 1.00 81.81 77 GLY A C 1
ATOM 626 O O . GLY A 1 77 ? -20.590 15.787 27.562 1.00 81.81 77 GLY A O 1
ATOM 627 N N . PHE A 1 78 ? -20.385 15.508 29.775 1.00 85.62 78 PHE A N 1
ATOM 628 C CA . PHE A 1 78 ? -21.814 15.583 30.061 1.00 85.62 78 PHE A CA 1
ATOM 629 C C . PHE A 1 78 ? -22.387 16.959 29.680 1.00 85.62 78 PHE A C 1
ATOM 631 O O . PHE A 1 78 ? -21.891 17.984 30.142 1.00 85.62 78 PHE A O 1
ATOM 638 N N . VAL A 1 79 ? -23.435 16.972 28.853 1.00 85.56 79 VAL A N 1
ATOM 639 C CA . VAL A 1 79 ? -24.225 18.174 28.551 1.00 85.56 79 VAL A CA 1
ATOM 640 C C . VAL A 1 79 ? -25.404 18.191 29.522 1.00 85.56 79 VAL A C 1
ATOM 642 O O . VAL A 1 79 ? -26.230 17.279 29.484 1.00 85.56 79 VAL A O 1
ATOM 645 N N . GLN A 1 80 ? -25.461 19.185 30.414 1.00 82.12 80 GLN A N 1
ATOM 646 C CA . GLN A 1 80 ? -26.598 19.342 31.328 1.00 82.12 80 GLN A CA 1
ATOM 647 C C . GLN A 1 80 ? -27.886 19.632 30.537 1.00 82.12 80 GLN A C 1
ATOM 649 O O . GLN A 1 80 ? -27.848 20.452 29.617 1.00 82.12 80 GLN A O 1
ATOM 654 N N . PRO A 1 81 ? -29.015 18.986 30.877 1.00 84.69 81 PRO A N 1
ATOM 655 C CA . PRO A 1 81 ? -30.319 19.372 30.348 1.00 84.69 81 PRO A CA 1
ATOM 656 C C . PRO A 1 81 ? -30.753 20.738 30.910 1.00 84.69 81 PRO A C 1
ATOM 658 O O . PRO A 1 81 ? -30.445 21.048 32.062 1.00 84.69 81 PRO A O 1
ATOM 661 N N . LEU A 1 82 ? -31.429 21.531 30.065 1.00 77.75 82 LEU A N 1
ATOM 662 C CA . LEU A 1 82 ? -32.031 22.832 30.399 1.00 77.75 82 LEU A CA 1
ATOM 663 C C . LEU A 1 82 ? -33.286 22.678 31.265 1.00 77.75 82 LEU A C 1
ATOM 665 O O . LEU A 1 82 ? -34.040 21.707 31.022 1.00 77.75 82 LEU A O 1
#

Secondary structure (DSSP, 8-state):
---S-SSS----SS-HHHHHHHHHHHHHSTTS-HHHHHHHHHHTTS----HHHHHHHHHHTTTT--S--PPP-TT-------

Radius of gyration: 19.25 Å; chains: 1; bounding box: 57×37×45 Å